Protein 2FDO (pdb70)

Organism: Archaeoglobus fulgidus (strain ATCC 49558 / DSM 4304 / JCM 9628 / NBRC 100126 / VC-16) (NCBI:txid224325)

InterPro domains:
  IPR028986 AF2331-like domain [PF14556] (1-90)
  IPR036842 AF2331-like superfamily [G3DSA:3.30.1970.10] (1-92)
  IPR036842 AF2331-like superfamily [SSF143995] (1-92)

B-factor: mean 57.14, std 6.37, range [25.76, 103.14]

Secondary structure (P-SEA, 3-state):
ccbbbbcaaaaaaaaaaaccccbbbbbbccccccbbbbbcccbbbbbbbbbbbbbccccccccccccccbbbbbbccccccaaaaaacc/ccbbbbcaaaaaaaaaaccccbbbbbbbccccccccccccccccbbbbbbbbbbbccccccccccccccbbbbbbccccccaaaaaacc

Sequence (178 aa):
HPAYVFSKESFLKFLEGHLEDDVVVVVSSDVTDFCKKLSESVGEKEYCFAEFAFPADIFDADEDEIDEKYAIVFVEKEKLSEAGRNAIRHPAYVFSKESFLKFLEGHLEDDVVVVVSSDVTDFCKKLSESVGEKEYCFAEFAFPADIFDADEDEIDEKYAIVFVEKEKLSEAGRNAIR

Radius of gyration: 16.63 Å; Cα contacts (8 Å, |Δi|>4): 364; chains: 2; bounding box: 38×48×35 Å

Foldseek 3Di:
DDDAAEDPVVVVVVVVVPDDDPDDDDDFPAWPDKDKDWDFDVGIDIDIDTDTDDDPVVDPDDDVRVVVDDDDDDDDPVPDDPVSVVNYD/DDDAAEDPVRVVVVVVVVVPDPDDDDDFPAWPDWDWDWDDDVGIDIDIDTDTDDDPVVDPDDPVVVVVDDDDDDDDPVVADVVSVVNYD

Nearest PDB structures (foldseek):
  2fdo-assembly1_A  TM=9.782E-01  e=1.740E-13  Archaeoglobus fulgidus DSM 4304
  4za1-assembly1_A  TM=3.915E-01  e=8.961E-01  Streptomyces actuosus
  1dnv-assembly1_A  TM=3.255E-01  e=5.493E+00  Galleria mellonella densovirus
  2fdo-assembly1_A  TM=1.006E+00  e=1.687E-14  Archaeoglobus fulgidus DSM 4304
  4za1-assembly1_A  TM=3.669E-01  e=1.324E+00  Streptomyces actuosus

Structure (mmCIF, N/CA/C/O backbone):
data_2FDO
#
_entry.id   2FDO
#
_cell.length_a   45.205
_cell.length_b   48.873
_cell.length_c   86.693
_cell.angle_alpha   90.00
_cell.angle_beta   90.00
_cell.angle_gamma   90.00
#
_symmetry.space_group_name_H-M   'P 21 21 21'
#
loop_
_entity.id
_entity.type
_entity.pdbx_description
1 polymer 'Hypothetical protein AF2331'
2 water water
#
loop_
_atom_site.group_PDB
_atom_site.id
_atom_site.type_symbol
_atom_site.label_atom_id
_atom_site.label_alt_id
_atom_site.label_comp_id
_atom_site.label_asym_id
_atom_site.label_entity_id
_atom_site.label_seq_id
_atom_site.pdbx_PDB_ins_code
_atom_site.Cartn_x
_atom_site.Cartn_y
_atom_site.Cartn_z
_atom_site.occupancy
_atom_site.B_iso_or_equiv
_atom_site.auth_seq_id
_atom_site.auth_comp_id
_atom_site.auth_asym_id
_atom_site.auth_atom_id
_atom_site.pdbx_PDB_model_num
ATOM 1 C C . GLY A 1 1 ? 17.591 13.757 51.952 1.00 56.03 -1 GLY B C 1
ATOM 2 O O . GLY A 1 1 ? 17.622 14.894 51.499 1.00 55.84 -1 GLY B O 1
ATOM 3 N N . HIS A 1 2 ? 18.420 12.793 51.566 1.00 56.05 0 HIS B N 1
ATOM 4 C CA . HIS A 1 2 ? 19.857 12.985 51.447 1.00 56.96 0 HIS B CA 1
ATOM 5 C C . HIS A 1 2 ? 20.521 12.253 50.297 1.00 58.14 0 HIS B C 1
ATOM 6 O O . HIS A 1 2 ? 19.991 11.312 49.757 1.00 57.94 0 HIS B O 1
ATOM 21 N N . PRO A 1 4 ? 23.428 9.910 48.231 1.00 58.96 2 PRO B N 1
ATOM 22 C CA . PRO A 1 4 ? 24.206 8.691 48.356 1.00 57.79 2 PRO B CA 1
ATOM 23 C C . PRO A 1 4 ? 25.585 8.893 48.937 1.00 57.11 2 PRO B C 1
ATOM 24 O O . PRO A 1 4 ? 26.082 10.002 49.005 1.00 55.65 2 PRO B O 1
ATOM 28 N N . ALA A 1 5 ? 26.195 7.793 49.343 1.00 57.29 3 ALA B N 1
ATOM 29 C CA . ALA A 1 5 ? 27.594 7.785 49.701 1.00 58.30 3 ALA B CA 1
ATOM 30 C C . ALA A 1 5 ? 28.537 7.753 48.474 1.00 58.33 3 ALA B C 1
ATOM 31 O O . ALA A 1 5 ? 28.322 7.001 47.487 1.00 59.05 3 ALA B O 1
ATOM 33 N N . TYR A 1 6 ? 29.576 8.582 48.581 1.00 57.53 4 TYR B N 1
ATOM 34 C CA . TYR A 1 6 ? 30.654 8.703 47.646 1.00 56.67 4 TYR B CA 1
ATOM 35 C C . TYR A 1 6 ? 31.893 8.399 48.443 1.00 55.79 4 TYR B C 1
ATOM 36 O O . TYR A 1 6 ? 32.332 9.215 49.258 1.00 56.26 4 TYR B O 1
ATOM 45 N N . VAL A 1 7 ? 32.447 7.214 48.209 1.00 54.27 5 VAL B N 1
ATOM 46 C CA . VAL A 1 7 ? 33.696 6.776 48.809 1.00 52.18 5 VAL B CA 1
ATOM 47 C C . VAL A 1 7 ? 34.749 6.552 47.735 1.00 52.51 5 VAL B C 1
ATOM 48 O O . VAL A 1 7 ? 34.504 5.835 46.755 1.00 53.40 5 VAL B O 1
ATOM 52 N N . PHE A 1 8 ? 35.934 7.142 47.927 1.00 51.93 6 PHE B N 1
ATOM 53 C CA . PHE A 1 8 ? 36.954 7.151 46.915 1.00 51.02 6 PHE B CA 1
ATOM 54 C C . PHE A 1 8 ? 38.208 6.493 47.387 1.00 51.18 6 PHE B C 1
ATOM 55 O O . PHE A 1 8 ? 38.681 6.763 48.483 1.00 51.13 6 PHE B O 1
ATOM 63 N N . SER A 1 9 ? 38.776 5.656 46.520 1.00 51.13 7 SER B N 1
ATOM 64 C CA . SER A 1 9 ? 40.135 5.228 46.672 1.00 51.74 7 SER B CA 1
ATOM 65 C C . SER A 1 9 ? 40.982 6.499 46.601 1.00 52.60 7 SER B C 1
ATOM 66 O O . SER A 1 9 ? 40.521 7.505 46.085 1.00 53.56 7 SER B O 1
ATOM 69 N N . LYS A 1 10 ? 42.198 6.472 47.130 1.00 53.47 8 LYS B N 1
ATOM 70 C CA . LYS A 1 10 ? 43.108 7.621 47.061 1.00 54.36 8 LYS B CA 1
ATOM 71 C C . LYS A 1 10 ? 43.343 8.146 45.632 1.00 55.06 8 LYS B C 1
ATOM 72 O O . LYS A 1 10 ? 43.261 9.359 45.424 1.00 55.65 8 LYS B O 1
ATOM 74 N N . GLU A 1 11 ? 43.625 7.255 44.672 1.00 54.50 9 GLU B N 1
ATOM 75 C CA . GLU A 1 11 ? 43.732 7.639 43.262 1.00 56.45 9 GLU B CA 1
ATOM 76 C C . GLU A 1 11 ? 42.454 8.226 42.647 1.00 55.40 9 GLU B C 1
ATOM 77 O O . GLU A 1 11 ? 42.519 9.190 41.889 1.00 55.39 9 GLU B O 1
ATOM 83 N N . SER A 1 12 ? 41.292 7.662 42.972 1.00 54.71 10 SER B N 1
ATOM 84 C CA . SER A 1 12 ? 40.058 8.205 42.417 1.00 53.88 10 SER B CA 1
ATOM 85 C C . SER A 1 12 ? 39.744 9.509 43.095 1.00 52.78 10 SER B C 1
ATOM 86 O O . SER A 1 12 ? 39.096 10.362 42.501 1.00 52.35 10 SER B O 1
ATOM 89 N N . PHE A 1 13 ? 40.186 9.670 44.331 1.00 52.12 11 PHE B N 1
ATOM 90 C CA . PHE A 1 13 ? 39.998 10.958 44.992 1.00 52.30 11 PHE B CA 1
ATOM 91 C C . PHE A 1 13 ? 40.852 12.055 44.333 1.00 52.71 11 PHE B C 1
ATOM 92 O O . PHE A 1 13 ? 40.381 13.180 44.109 1.00 52.25 11 PHE B O 1
ATOM 100 N N . LEU A 1 14 ? 42.099 11.710 43.979 1.00 54.06 12 LEU B N 1
ATOM 101 C CA . LEU A 1 14 ? 42.956 12.640 43.160 1.00 54.22 12 LEU B CA 1
ATOM 102 C C . LEU A 1 14 ? 42.340 12.980 41.820 1.00 53.16 12 LEU B C 1
ATOM 103 O O . LEU A 1 14 ? 42.317 14.129 41.439 1.00 52.98 12 LEU B O 1
ATOM 108 N N . LYS A 1 15 ? 41.760 11.992 41.163 1.00 52.35 13 LYS B N 1
ATOM 109 C CA . LYS A 1 15 ? 41.108 12.243 39.895 1.00 53.43 13 LYS B CA 1
ATOM 110 C C . LYS A 1 15 ? 39.923 13.153 40.056 1.00 54.27 13 LYS B C 1
ATOM 111 O O . LYS A 1 15 ? 39.793 14.077 39.328 1.00 54.33 13 LYS B O 1
ATOM 117 N N . PHE A 1 16 ? 39.078 12.884 41.043 1.00 56.95 14 PHE B N 1
ATOM 118 C CA . PHE A 1 16 ? 37.918 13.695 41.369 1.00 57.62 14 PHE B CA 1
ATOM 119 C C . PHE A 1 16 ? 38.259 15.151 41.565 1.00 59.08 14 PHE B C 1
ATOM 120 O O . PHE A 1 16 ? 37.566 16.027 41.026 1.00 58.56 14 PHE B O 1
ATOM 128 N N . LEU A 1 17 ? 39.294 15.410 42.380 1.00 60.17 15 LEU B N 1
ATOM 129 C CA . LEU A 1 17 ? 39.837 16.759 42.527 1.00 61.05 15 LEU B CA 1
ATOM 130 C C . LEU A 1 17 ? 40.296 17.394 41.189 1.00 61.65 15 LEU B C 1
ATOM 131 O O . LEU A 1 17 ? 39.972 18.566 40.910 1.00 62.15 15 LEU B O 1
ATOM 136 N N . GLU A 1 18 ? 41.041 16.632 40.374 1.00 60.70 16 GLU B N 1
ATOM 137 C CA . GLU A 1 18 ? 41.575 17.154 39.137 1.00 60.92 16 GLU B CA 1
ATOM 138 C C . GLU A 1 18 ? 40.416 17.598 38.250 1.00 61.70 16 GLU B C 1
ATOM 139 O O . GLU A 1 18 ? 40.492 18.641 37.603 1.00 61.89 16 GLU B O 1
ATOM 145 N N . GLY A 1 19 ? 39.358 16.789 38.226 1.00 61.73 17 GLY B N 1
ATOM 146 C CA . GLY A 1 19 ? 38.157 17.100 37.500 1.00 63.10 17 GLY B CA 1
ATOM 147 C C . GLY A 1 19 ? 37.419 18.332 38.031 1.00 64.79 17 GLY B C 1
ATOM 148 O O . GLY A 1 19 ? 36.728 18.981 37.258 1.00 65.10 17 GLY B O 1
ATOM 149 N N . HIS A 1 20 ? 37.544 18.656 39.321 1.00 64.86 18 HIS B N 1
ATOM 150 C CA . HIS A 1 20 ? 36.654 19.661 39.912 1.00 66.98 18 HIS B CA 1
ATOM 151 C C . HIS A 1 20 ? 37.357 20.962 40.152 1.00 67.17 18 HIS B C 1
ATOM 152 O O . HIS A 1 20 ? 36.742 21.940 40.530 1.00 68.16 18 HIS B O 1
ATOM 159 N N . LEU A 1 21 ? 38.647 20.998 39.868 1.00 68.06 19 LEU B N 1
ATOM 160 C CA . LEU A 1 21 ? 39.397 22.211 40.097 1.00 68.61 19 LEU B CA 1
ATOM 161 C C . LEU A 1 21 ? 39.495 23.015 38.818 1.00 69.34 19 LEU B C 1
ATOM 162 O O . LEU A 1 21 ? 40.255 22.646 37.871 1.00 70.45 19 LEU B O 1
ATOM 167 N N . GLU A 1 22 ? 38.707 24.103 38.778 1.00 69.94 20 GLU B N 1
ATOM 168 C CA . GLU A 1 22 ? 38.698 25.081 37.649 1.00 69.49 20 GLU B CA 1
ATOM 169 C C . GLU A 1 22 ? 40.072 25.742 37.594 1.00 69.38 20 GLU B C 1
ATOM 170 O O . GLU A 1 22 ? 40.823 25.712 38.597 1.00 70.13 20 GLU B O 1
ATOM 172 N N . ASP A 1 23 ? 40.417 26.306 36.439 1.00 68.62 21 ASP B N 1
ATOM 173 C CA . ASP A 1 23 ? 41.770 26.825 36.237 1.00 67.71 21 ASP B CA 1
ATOM 174 C C . ASP A 1 23 ? 42.195 27.915 37.287 1.00 67.07 21 ASP B C 1
ATOM 175 O O . ASP A 1 23 ? 43.243 27.778 37.956 1.00 67.47 21 ASP B O 1
ATOM 177 N N . ASP A 1 24 ? 41.383 28.962 37.446 1.00 64.48 22 ASP B N 1
ATOM 178 C CA . ASP A 1 24 ? 41.756 30.046 38.305 1.00 62.75 22 ASP B CA 1
ATOM 179 C C . ASP A 1 24 ? 41.241 29.956 39.750 1.00 61.49 22 ASP B C 1
ATOM 180 O O . ASP A 1 24 ? 41.030 30.996 40.357 1.00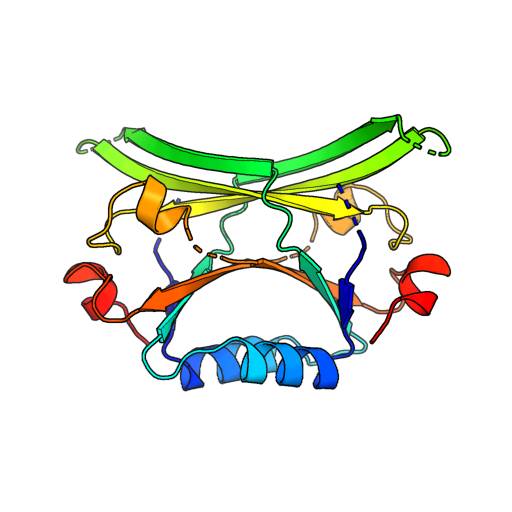 60.54 22 ASP B O 1
ATOM 182 N N . VAL A 1 25 ? 41.015 28.758 40.305 1.00 59.74 23 VAL B N 1
ATOM 183 C CA . VAL A 1 25 ? 40.529 28.726 41.697 1.00 58.80 23 VAL B CA 1
ATOM 184 C C . VAL A 1 25 ? 41.613 28.493 42.759 1.00 57.41 23 VAL B C 1
ATOM 185 O O . VAL A 1 25 ? 42.707 28.025 42.436 1.00 57.00 23 VAL B O 1
ATOM 189 N N . VAL A 1 26 ? 41.290 28.856 44.009 1.00 55.28 24 VAL B N 1
ATOM 190 C CA . VAL A 1 26 ? 42.082 28.452 45.176 1.00 53.45 24 VAL B CA 1
ATOM 191 C C . VAL A 1 26 ? 41.176 27.635 46.062 1.00 53.02 24 VAL B C 1
ATOM 192 O O . VAL A 1 26 ? 39.971 27.660 45.864 1.00 53.27 24 VAL B O 1
ATOM 196 N N . VAL A 1 27 ? 41.738 26.876 47.002 1.00 52.28 25 VAL B N 1
ATOM 197 C CA . VAL A 1 27 ? 40.938 26.054 47.885 1.00 51.76 25 VAL B CA 1
ATOM 198 C C . VAL A 1 27 ? 41.024 26.614 49.334 1.00 52.31 25 VAL B C 1
ATOM 199 O O . VAL A 1 27 ? 42.107 26.693 49.924 1.00 53.29 25 VAL B O 1
ATOM 203 N N . VAL A 1 28 ? 39.889 27.042 49.875 1.00 51.20 26 VAL B N 1
ATOM 204 C CA . VAL A 1 28 ? 39.768 27.362 51.268 1.00 50.00 26 VAL B CA 1
ATOM 205 C C . VAL A 1 28 ? 39.434 26.051 51.995 1.00 50.30 26 VAL B C 1
ATOM 206 O O . VAL A 1 28 ? 38.498 25.315 51.603 1.00 48.67 26 VAL B O 1
ATOM 210 N N . VAL A 1 29 ? 40.251 25.746 53.007 1.00 49.83 27 VAL B N 1
ATOM 211 C CA . VAL A 1 29 ? 40.180 24.496 53.747 1.00 49.90 27 VAL B CA 1
ATOM 212 C C . VAL A 1 29 ? 39.850 24.862 55.184 1.00 50.63 27 VAL B C 1
ATOM 213 O O . VAL A 1 29 ? 40.489 25.721 55.747 1.00 51.20 27 VAL B O 1
ATOM 217 N N . SER A 1 30 ? 38.859 24.217 55.783 1.00 50.55 28 SER B N 1
ATOM 218 C CA . SER A 1 30 ? 38.605 24.454 57.175 1.00 49.72 28 SER B CA 1
ATOM 219 C C . SER A 1 30 ? 38.595 23.109 57.884 1.00 50.12 28 SER B C 1
ATOM 220 O O . SER A 1 30 ? 37.922 22.179 57.475 1.00 50.16 28 SER B O 1
ATOM 223 N N . SER A 1 31 ? 39.327 23.007 58.972 1.00 51.13 29 SER B N 1
ATOM 224 C CA . SER A 1 31 ? 39.180 21.861 59.843 1.00 51.93 29 SER B CA 1
ATOM 225 C C . SER A 1 31 ? 38.434 22.289 61.116 1.00 51.44 29 SER B C 1
ATOM 226 O O . SER A 1 31 ? 38.457 21.582 62.092 1.00 52.53 29 SER B O 1
ATOM 229 N N . ASP A 1 32 ? 37.732 23.423 61.088 1.00 51.00 30 ASP B N 1
ATOM 230 C CA . ASP A 1 32 ? 37.067 23.984 62.283 1.00 50.59 30 ASP B CA 1
ATOM 231 C C . ASP A 1 32 ? 35.659 23.388 62.428 1.00 50.68 30 ASP B C 1
ATOM 232 O O . ASP A 1 32 ? 34.653 23.994 62.019 1.00 51.00 30 ASP B O 1
ATOM 237 N N . VAL A 1 33 ?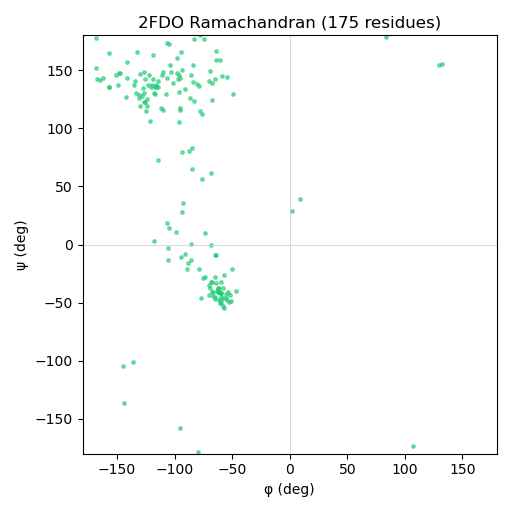 35.574 22.186 62.977 1.00 50.94 31 VAL B N 1
ATOM 238 C CA . VAL A 1 33 ? 34.283 21.529 63.113 1.00 51.79 31 VAL B CA 1
ATOM 239 C C . VAL A 1 33 ? 33.537 22.116 64.291 1.00 53.37 31 VAL B C 1
ATOM 240 O O . VAL A 1 33 ? 33.991 21.976 65.418 1.00 55.40 31 VAL B O 1
ATOM 244 N N . THR A 1 34 ? 32.418 22.785 64.057 1.00 53.79 32 THR B N 1
ATOM 245 C CA . THR A 1 34 ? 31.713 23.426 65.152 1.00 54.53 32 THR B CA 1
ATOM 246 C C . THR A 1 34 ? 30.600 22.561 65.739 1.00 55.31 32 THR B C 1
ATOM 247 O O . THR A 1 34 ? 30.032 22.910 66.752 1.00 55.80 32 THR B O 1
ATOM 251 N N . ASP A 1 35 ? 30.262 21.453 65.075 1.00 56.69 33 ASP B N 1
ATOM 252 C CA . ASP A 1 35 ? 29.259 20.520 65.569 1.00 56.94 33 ASP B CA 1
ATOM 253 C C . ASP A 1 35 ? 29.335 19.290 64.747 1.00 56.33 33 ASP B C 1
ATOM 254 O O . ASP A 1 35 ? 29.737 19.345 63.600 1.00 57.47 33 ASP B O 1
ATOM 259 N N . PHE A 1 36 ? 28.960 18.169 65.336 1.00 56.31 34 PHE B N 1
ATOM 260 C CA . PHE A 1 36 ? 28.927 16.895 64.659 1.00 55.65 34 PHE B CA 1
ATOM 261 C C . PHE A 1 36 ? 27.957 15.987 65.403 1.00 56.41 34 PHE B C 1
ATOM 262 O O . PHE A 1 36 ? 27.995 15.927 66.609 1.00 55.97 34 PHE B O 1
ATOM 270 N N . CYS A 1 37 ? 27.103 15.270 64.679 1.00 57.10 35 CYS B N 1
ATOM 271 C CA . CYS A 1 37 ? 26.103 14.394 65.276 1.00 57.72 35 CYS B CA 1
ATOM 272 C C . CYS A 1 37 ? 25.507 13.519 64.190 1.00 57.34 35 CYS B C 1
ATOM 273 O O . CYS A 1 37 ? 25.828 13.688 63.023 1.00 57.26 35 CYS B O 1
ATOM 276 N N . LYS A 1 38 ? 24.605 12.625 64.594 1.00 57.84 36 LYS B N 1
ATOM 277 C CA . LYS A 1 38 ? 23.894 11.712 63.703 1.00 58.12 36 LYS B CA 1
ATOM 278 C C . LYS A 1 38 ? 22.421 11.947 63.868 1.00 57.65 36 LYS B C 1
ATOM 279 O O . LYS A 1 38 ? 21.961 12.278 64.942 1.00 57.61 36 LYS B O 1
ATOM 285 N N . LYS A 1 39 ? 21.673 11.798 62.785 1.00 57.36 37 LYS B N 1
ATOM 286 C CA . LYS A 1 39 ? 20.222 11.940 62.850 1.00 56.17 37 LYS B CA 1
ATOM 287 C C . LYS A 1 39 ? 19.642 10.900 61.946 1.00 54.83 37 LYS B C 1
ATOM 288 O O . LYS A 1 39 ? 20.312 10.453 60.982 1.00 54.44 37 LYS B O 1
ATOM 294 N N . LEU A 1 40 ? 18.397 10.561 62.229 1.00 52.41 38 LEU B N 1
ATOM 295 C CA . LEU A 1 40 ? 17.663 9.611 61.445 1.00 52.28 38 LEU B CA 1
ATOM 296 C C . LEU A 1 40 ? 16.662 10.335 60.563 1.00 52.18 38 LEU B C 1
ATOM 297 O O . LEU A 1 40 ? 16.242 11.436 60.921 1.00 52.06 38 LEU B O 1
ATOM 302 N N . SER A 1 41 ? 16.271 9.724 59.439 1.00 52.52 39 SER B N 1
ATOM 303 C CA . SER A 1 41 ? 15.160 10.205 58.598 1.00 53.53 39 SER B CA 1
ATOM 304 C C . SER A 1 41 ? 14.456 9.050 57.890 1.00 55.09 39 SER B C 1
ATOM 305 O O . SER A 1 41 ? 15.092 8.143 57.411 1.00 55.07 39 SER B O 1
ATOM 308 N N . GLU A 1 42 ? 13.127 9.073 57.862 1.00 56.75 40 GLU B N 1
ATOM 309 C CA . GLU A 1 42 ? 12.367 8.099 57.104 1.00 58.39 40 GLU B CA 1
ATOM 310 C C . GLU A 1 42 ? 12.570 8.349 55.614 1.00 59.49 40 GLU B C 1
ATOM 311 O O . GLU A 1 42 ? 12.818 9.493 55.184 1.00 59.70 40 GLU B O 1
ATOM 313 N N . SER A 1 43 ? 12.509 7.268 54.842 1.00 60.40 41 SER B N 1
ATOM 314 C CA . SER A 1 43 ? 12.616 7.328 53.383 1.00 61.09 41 SER B CA 1
ATOM 315 C C . SER A 1 43 ? 11.542 6.398 52.810 1.00 62.03 41 SER B C 1
ATOM 316 O O . SER A 1 43 ? 10.765 5.839 53.583 1.00 62.29 41 SER B O 1
ATOM 324 N N . VAL A 1 45 ? 12.034 3.701 51.789 1.00 63.48 43 VAL B N 1
ATOM 325 C CA . VAL A 1 45 ? 12.625 2.395 52.061 1.00 63.22 43 VAL B CA 1
ATOM 326 C C . VAL A 1 45 ? 13.073 2.296 53.511 1.00 63.07 43 VAL B C 1
ATOM 327 O O . VAL A 1 45 ? 14.140 1.754 53.799 1.00 63.47 43 VAL B O 1
ATOM 331 N N . GLY A 1 46 ? 12.263 2.848 54.408 1.00 62.79 44 GLY B N 1
ATOM 332 C CA . GLY A 1 46 ? 12.498 2.744 55.853 1.00 62.67 44 GLY B CA 1
ATOM 333 C C . GLY A 1 46 ? 13.469 3.779 56.390 1.00 62.32 44 GLY B C 1
ATOM 334 O O . GLY A 1 46 ? 13.989 4.579 55.640 1.00 62.39 44 GLY B O 1
ATOM 335 N N . GLU A 1 47 ? 13.699 3.754 57.703 1.00 62.07 45 GLU B N 1
ATOM 336 C CA . GLU A 1 47 ? 14.558 4.717 58.411 1.00 61.44 45 GLU B CA 1
ATOM 337 C C . GLU A 1 47 ? 16.056 4.580 58.108 1.00 60.58 45 GLU B C 1
ATOM 338 O O . GLU A 1 47 ? 16.567 3.468 58.001 1.00 60.63 45 GLU B O 1
ATOM 344 N N . LYS A 1 48 ? 16.749 5.713 57.984 1.00 59.48 46 LYS B N 1
ATOM 345 C CA . LYS A 1 48 ? 18.207 5.735 57.775 1.00 59.00 46 LYS B CA 1
ATOM 346 C C . LYS A 1 48 ? 18.912 6.732 58.711 1.00 57.94 46 LYS B C 1
ATOM 347 O O . LYS A 1 48 ? 18.280 7.606 59.328 1.00 57.35 46 LYS B O 1
ATOM 353 N N . GLU A 1 49 ? 20.226 6.592 58.800 1.00 56.81 47 GLU B N 1
ATOM 354 C CA . GLU A 1 49 ? 21.030 7.463 59.632 1.00 56.88 47 GLU B CA 1
ATOM 355 C C . GLU A 1 49 ? 22.158 8.193 58.841 1.00 55.62 47 GLU B C 1
ATOM 356 O O . GLU A 1 49 ? 22.818 7.599 57.983 1.00 54.72 47 GLU B O 1
ATOM 362 N N . TYR A 1 50 ? 22.330 9.486 59.135 1.00 54.64 48 TYR B N 1
ATOM 363 C CA . TYR A 1 50 ? 23.319 10.326 58.511 1.00 53.60 48 TYR B CA 1
ATOM 364 C C . TYR A 1 50 ? 24.169 10.997 59.577 1.00 53.85 48 TYR B C 1
ATOM 365 O O . TYR A 1 50 ? 23.698 11.244 60.698 1.00 54.10 48 TYR B O 1
ATOM 374 N N . CYS A 1 51 ? 25.437 11.253 59.246 1.00 53.89 49 CYS B N 1
ATOM 375 C CA . CYS A 1 51 ? 26.273 12.080 60.088 1.00 54.31 49 CYS B CA 1
ATOM 376 C C . CYS A 1 51 ? 26.246 13.475 59.542 1.00 53.44 49 CYS B C 1
ATOM 377 O O . CYS A 1 51 ? 26.196 13.679 58.331 1.00 52.48 49 CYS B O 1
ATOM 380 N N . PHE A 1 52 ? 26.323 14.430 60.458 1.00 52.41 50 PHE B N 1
ATOM 381 C CA . PHE A 1 52 ? 26.240 15.817 60.117 1.00 51.54 50 PHE B CA 1
ATOM 382 C C . PHE A 1 52 ? 27.467 16.472 60.682 1.00 51.78 50 PHE B C 1
ATOM 383 O O . PHE A 1 52 ? 27.759 16.375 61.875 1.00 51.51 50 PHE B O 1
ATOM 391 N N . ALA A 1 53 ? 28.226 17.114 59.813 1.00 51.79 51 ALA B N 1
ATOM 392 C CA . ALA A 1 53 ? 29.459 17.739 60.258 1.00 51.22 51 ALA B CA 1
ATOM 393 C C . ALA A 1 53 ? 29.412 19.178 59.759 1.00 51.93 51 ALA B C 1
ATOM 394 O O . ALA A 1 53 ? 29.151 19.427 58.575 1.00 51.38 51 ALA B O 1
ATOM 396 N N . GLU A 1 54 ? 29.621 20.102 60.684 1.00 51.08 52 GLU B N 1
ATOM 397 C CA . GLU A 1 54 ? 29.469 21.494 60.414 1.00 51.91 52 GLU B CA 1
ATOM 398 C C . GLU A 1 54 ? 30.830 22.142 60.591 1.00 51.04 52 GLU B C 1
ATOM 399 O O . GLU A 1 54 ? 31.516 21.870 61.586 1.00 51.63 52 GLU B O 1
ATOM 405 N N . PHE A 1 55 ? 31.176 23.033 59.675 1.00 49.30 53 PHE B N 1
ATOM 406 C CA . PHE A 1 55 ? 32.475 23.655 59.650 1.00 49.45 53 PHE B CA 1
ATOM 407 C C . PHE A 1 55 ? 32.247 25.109 59.545 1.00 49.42 53 PHE B C 1
ATOM 408 O O . PHE A 1 55 ? 31.274 25.529 58.890 1.00 50.55 53 PHE B O 1
ATOM 416 N N . ALA A 1 56 ? 33.172 25.840 60.174 1.00 48.86 54 ALA B N 1
ATOM 417 C CA . ALA A 1 56 ? 33.232 27.286 60.237 1.00 48.63 54 ALA B CA 1
ATOM 418 C C . ALA A 1 56 ? 34.397 27.778 59.417 1.00 49.41 54 ALA B C 1
ATOM 419 O O . ALA A 1 56 ? 35.456 27.134 59.339 1.00 49.42 54 ALA B O 1
ATOM 421 N N . PHE A 1 57 ? 34.252 28.952 58.846 1.00 49.93 55 PHE B N 1
ATOM 422 C CA . PHE A 1 57 ? 35.417 29.574 58.245 1.00 51.40 55 PHE B CA 1
ATOM 423 C C . PHE A 1 57 ? 35.192 31.100 58.018 1.00 51.93 55 PHE B C 1
ATOM 424 O O . PHE A 1 57 ? 34.061 31.559 57.756 1.00 51.31 55 PHE B O 1
ATOM 432 N N . PRO A 1 58 ? 36.256 31.892 58.209 1.00 52.56 56 PRO B N 1
ATOM 433 C CA . PRO A 1 58 ? 35.985 33.335 58.266 1.00 52.24 56 PRO B CA 1
ATOM 434 C C . PRO A 1 58 ? 35.467 33.834 56.928 1.00 52.65 56 PRO B C 1
ATOM 435 O O . PRO A 1 58 ? 35.873 33.337 55.881 1.00 53.24 56 PRO B O 1
ATOM 439 N N . ALA A 1 59 ? 34.529 34.763 56.978 1.00 52.53 57 ALA B N 1
ATOM 440 C CA . ALA A 1 59 ? 33.957 35.356 55.779 1.00 53.15 57 ALA B CA 1
ATOM 441 C C . ALA A 1 59 ? 34.855 36.415 55.159 1.00 53.04 57 ALA B C 1
ATOM 442 O O . ALA A 1 59 ? 34.689 36.724 54.004 1.00 53.23 57 ALA B O 1
ATOM 444 N N . ASP A 1 60 ? 35.777 36.975 55.949 1.00 54.16 58 ASP B N 1
ATOM 445 C CA . ASP A 1 60 ? 36.624 38.156 55.587 1.00 54.38 58 ASP B CA 1
ATOM 446 C C . ASP A 1 60 ? 37.593 37.856 54.424 1.00 55.25 58 ASP B C 1
ATOM 447 O O . ASP A 1 60 ? 38.266 38.775 53.911 1.00 55.90 58 ASP B O 1
ATOM 450 N N . ILE A 1 61 ? 37.690 36.574 54.038 1.00 55.49 59 ILE B N 1
ATOM 451 C CA . ILE A 1 61 ? 38.573 36.164 52.949 1.00 54.94 59 ILE B CA 1
ATOM 452 C C . ILE A 1 61 ? 37.852 36.246 51.610 1.00 55.10 59 ILE B C 1
ATOM 453 O O 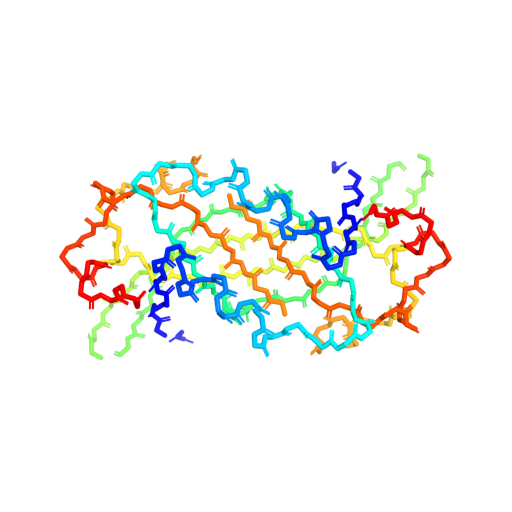. ILE A 1 61 ? 38.478 36.276 50.559 1.00 53.97 59 ILE B O 1
ATOM 458 N N . PHE A 1 62 ? 36.531 36.340 51.677 1.00 55.67 60 PHE B N 1
ATOM 459 C CA . PHE A 1 62 ? 35.733 36.541 50.494 1.00 56.87 60 PHE B CA 1
ATOM 460 C C . PHE A 1 62 ? 35.394 37.990 50.278 1.00 57.65 60 PHE B C 1
ATOM 461 O O . PHE A 1 62 ? 34.967 38.653 51.187 1.00 57.40 60 PHE B O 1
ATOM 469 N N . ASP A 1 63 ? 35.605 38.483 49.068 1.00 59.01 61 ASP B N 1
ATOM 470 C CA . ASP A 1 63 ? 34.882 39.654 48.595 1.00 59.61 61 ASP B CA 1
ATOM 471 C C . ASP A 1 63 ? 33.687 39.059 47.844 1.00 60.22 61 ASP B C 1
ATOM 472 O O . ASP A 1 63 ? 33.700 38.919 46.617 1.00 60.35 61 ASP B O 1
ATOM 474 N N . ALA A 1 64 ? 32.686 38.645 48.607 1.00 60.91 62 ALA B N 1
ATOM 475 C CA . ALA A 1 64 ? 31.541 37.898 48.087 1.00 61.86 62 ALA B CA 1
ATOM 476 C C . ALA A 1 64 ? 30.430 37.920 49.136 1.00 62.50 62 ALA B C 1
ATOM 477 O O . ALA A 1 64 ? 30.706 37.824 50.344 1.00 62.39 62 ALA B O 1
ATOM 479 N N . ASP A 1 65 ? 29.177 38.050 48.693 1.00 63.27 63 ASP B N 1
ATOM 480 C CA . ASP A 1 65 ? 28.057 37.906 49.636 1.00 64.03 63 ASP B CA 1
ATOM 481 C C . ASP A 1 65 ? 27.653 36.436 49.892 1.00 63.61 63 ASP B C 1
ATOM 482 O O . ASP A 1 65 ? 28.217 35.490 49.294 1.00 64.00 63 ASP B O 1
ATOM 487 N N . GLU A 1 66 ? 26.681 36.273 50.786 1.00 63.29 64 GLU B N 1
ATOM 488 C CA . GLU A 1 66 ? 26.315 34.988 51.382 1.00 63.30 64 GLU B CA 1
ATOM 489 C C . GLU A 1 66 ? 25.846 33.979 50.347 1.00 62.48 64 GLU B C 1
ATOM 490 O O . GLU A 1 66 ? 26.299 32.839 50.353 1.00 62.89 64 GLU B O 1
ATOM 496 N N . ASP A 1 67 ? 24.944 34.403 49.464 1.00 62.21 65 ASP B N 1
ATOM 497 C CA . ASP A 1 67 ? 24.402 33.529 48.418 1.00 62.01 65 ASP B CA 1
ATOM 498 C C . ASP A 1 67 ? 25.474 33.157 47.375 1.00 61.57 65 ASP B C 1
ATOM 499 O O . ASP A 1 67 ? 25.441 32.066 46.836 1.00 61.11 65 ASP B O 1
ATOM 501 N N . GLU A 1 68 ? 26.419 34.072 47.114 1.00 60.98 66 GLU B N 1
ATOM 502 C CA . GLU A 1 68 ? 27.612 33.781 46.316 1.00 60.45 66 GLU B CA 1
ATOM 503 C C . GLU A 1 68 ? 28.443 32.676 46.974 1.00 59.75 66 GLU B C 1
ATOM 504 O O . GLU A 1 68 ? 28.800 31.703 46.299 1.00 60.01 66 GLU B O 1
ATOM 510 N N . ILE A 1 69 ? 28.745 32.803 48.270 1.00 58.30 67 ILE B N 1
ATOM 511 C CA . ILE A 1 69 ? 29.500 31.735 48.933 1.00 57.71 67 ILE B CA 1
ATOM 512 C C . ILE A 1 69 ? 28.690 30.425 48.950 1.00 57.87 67 ILE B C 1
ATOM 513 O O . ILE A 1 69 ? 29.268 29.339 48.848 1.00 57.70 67 ILE B O 1
ATOM 518 N N . ASP A 1 70 ? 27.366 30.538 49.042 1.00 57.95 68 ASP B N 1
ATOM 519 C CA . ASP A 1 70 ? 26.475 29.364 48.984 1.00 58.53 68 ASP B CA 1
ATOM 520 C C . ASP A 1 70 ? 26.603 28.661 47.654 1.00 58.31 68 ASP B C 1
ATOM 521 O O . ASP A 1 70 ? 26.608 27.449 47.590 1.00 57.62 68 ASP B O 1
ATOM 526 N N . GLU A 1 71 ? 26.760 29.450 46.613 1.00 59.46 69 GLU B N 1
ATOM 527 C CA . GLU A 1 71 ? 26.768 28.963 45.243 1.00 61.49 69 GLU B CA 1
ATOM 528 C C . GLU A 1 71 ? 28.071 28.272 44.880 1.00 61.96 69 GLU B C 1
ATOM 529 O O . GLU A 1 71 ? 28.110 27.424 43.981 1.00 61.82 69 GLU B O 1
ATOM 551 N N . LYS A 1 74 ? 31.648 23.302 47.104 1.00 57.85 72 LYS B N 1
ATOM 552 C CA . LYS A 1 74 ? 32.227 22.912 48.371 1.00 54.25 72 LYS B CA 1
ATOM 553 C C . LYS A 1 74 ? 31.896 21.487 48.740 1.00 52.84 72 LYS B C 1
ATOM 554 O O . LYS A 1 74 ? 30.850 20.998 48.336 1.00 51.89 72 LYS B O 1
ATOM 560 N N . TYR A 1 75 ? 32.764 20.863 49.555 1.00 50.80 73 TYR B N 1
ATOM 561 C CA . TYR A 1 75 ? 32.689 19.463 49.933 1.00 50.95 73 TYR B CA 1
ATOM 562 C C . TYR A 1 75 ? 33.211 19.332 51.332 1.00 51.57 73 TYR B C 1
ATOM 563 O O . TYR A 1 75 ? 34.139 20.066 51.732 1.00 51.86 73 TYR B O 1
ATOM 572 N N . ALA A 1 76 ? 32.640 18.376 52.053 1.00 50.62 74 ALA B N 1
ATOM 573 C CA . ALA A 1 76 ? 33.324 17.751 53.185 1.00 50.98 74 ALA B CA 1
ATOM 574 C C . ALA A 1 76 ? 34.031 16.463 52.772 1.00 51.69 74 ALA B C 1
ATOM 575 O O . ALA A 1 76 ? 33.513 15.597 51.989 1.00 52.48 74 ALA B O 1
ATOM 577 N N . ILE A 1 77 ? 35.173 16.287 53.402 1.00 51.79 75 ILE B N 1
ATOM 578 C CA . ILE A 1 77 ? 35.980 15.132 53.199 1.00 51.59 75 ILE B CA 1
ATOM 579 C C . ILE A 1 77 ? 36.433 14.606 54.517 1.00 51.98 75 ILE B C 1
ATOM 580 O O . ILE A 1 77 ? 36.806 15.368 55.444 1.00 53.47 75 ILE B O 1
ATOM 585 N N . VAL A 1 78 ? 36.420 13.282 54.577 1.00 52.20 76 VAL B N 1
ATOM 586 C CA . VAL A 1 78 ? 36.729 12.485 55.763 1.00 51.21 76 VAL B CA 1
ATOM 587 C C . VAL A 1 78 ? 37.676 11.383 55.284 1.00 51.24 76 VAL B C 1
ATOM 588 O O . VAL A 1 78 ? 37.437 10.739 54.277 1.00 50.75 76 VAL B O 1
ATOM 592 N N . PHE A 1 79 ? 38.768 11.231 56.009 1.00 51.93 77 PHE B N 1
ATOM 593 C CA . PHE A 1 79 ? 39.761 10.231 55.798 1.00 54.14 77 PHE B CA 1
ATOM 594 C C . PHE A 1 79 ? 39.465 9.069 56.709 1.00 54.60 77 PHE B C 1
ATOM 595 O O . PHE A 1 79 ? 39.489 9.212 57.912 1.00 55.45 77 PHE B O 1
ATOM 603 N N . VAL A 1 80 ? 39.151 7.930 56.100 1.00 55.11 78 VAL B N 1
ATOM 604 C CA . VAL A 1 80 ? 38.618 6.777 56.800 1.00 55.65 78 VAL B CA 1
ATOM 605 C C . VAL A 1 80 ? 39.517 5.600 56.475 1.00 55.82 78 VAL B C 1
ATOM 606 O O . VAL A 1 80 ? 39.606 5.190 55.303 1.00 56.24 78 VAL B O 1
ATOM 610 N N . GLU A 1 81 ? 40.203 5.072 57.484 1.00 55.53 79 GLU B N 1
ATOM 611 C CA . GLU A 1 81 ? 40.887 3.796 57.351 1.00 55.44 79 GLU B CA 1
ATOM 612 C C . GLU A 1 81 ? 39.921 2.711 56.874 1.00 54.79 79 GLU B C 1
ATOM 613 O O . GLU A 1 81 ? 38.751 2.700 57.277 1.00 54.10 79 GLU B O 1
ATOM 619 N N . LYS A 1 82 ? 40.411 1.796 56.045 1.00 54.49 80 LYS B N 1
ATOM 620 C CA . LYS A 1 82 ? 39.567 0.717 55.490 1.00 55.49 80 LYS B CA 1
ATOM 621 C C . LYS A 1 82 ? 38.917 -0.271 56.491 1.00 55.07 80 LYS B C 1
ATOM 622 O O . LYS A 1 82 ? 37.788 -0.713 56.262 1.00 55.50 80 LYS B O 1
ATOM 628 N N . GLU A 1 83 ? 39.629 -0.634 57.557 1.00 54.86 81 GLU B N 1
ATOM 629 C CA . GLU A 1 83 ? 39.045 -1.333 58.730 1.00 54.91 81 GLU B CA 1
ATOM 630 C C . GLU A 1 83 ? 37.758 -0.690 59.326 1.00 54.84 81 GLU B C 1
ATOM 631 O O . GLU A 1 83 ? 36.998 -1.349 60.023 1.00 54.76 81 GLU B O 1
ATOM 634 N N . LYS A 1 84 ? 37.519 0.590 59.063 1.00 54.64 82 LYS B N 1
ATOM 635 C CA . LYS A 1 84 ? 36.376 1.272 59.655 1.00 55.25 82 LYS B CA 1
ATOM 636 C C . LYS A 1 84 ? 35.147 1.386 58.729 1.00 55.15 82 LYS B C 1
ATOM 637 O O . LYS A 1 84 ? 34.189 2.085 59.046 1.00 55.99 82 LYS B O 1
ATOM 640 N N . LEU A 1 85 ? 35.162 0.678 57.605 1.00 54.31 83 LEU B N 1
ATOM 641 C CA . LEU A 1 85 ? 34.004 0.629 56.703 1.00 54.01 83 LEU B CA 1
ATOM 642 C C . LEU A 1 85 ? 33.113 -0.582 57.030 1.00 54.08 83 LEU B C 1
ATOM 643 O O . LEU A 1 85 ? 33.601 -1.618 57.475 1.00 53.65 83 LEU B O 1
ATOM 648 N N . SER A 1 86 ? 31.818 -0.456 56.779 1.00 53.93 84 SER B N 1
ATOM 649 C CA . SER A 1 86 ? 30.952 -1.620 56.657 1.00 54.16 84 SER B CA 1
ATOM 650 C C . SER A 1 86 ? 31.195 -2.339 55.309 1.00 54.61 84 SER B C 1
ATOM 651 O O . SER A 1 86 ? 31.967 -1.865 54.442 1.00 54.49 84 SER B O 1
ATOM 654 N N . GLU A 1 87 ? 30.497 -3.460 55.123 1.00 54.61 85 GLU B N 1
ATOM 655 C CA . GLU A 1 87 ? 30.381 -4.101 53.815 1.00 55.71 85 GLU B CA 1
ATOM 656 C C . GLU A 1 87 ? 29.830 -3.071 52.817 1.00 55.48 85 GLU B C 1
ATOM 657 O O . GLU A 1 87 ? 30.321 -2.947 51.695 1.00 55.39 85 GLU B O 1
ATOM 663 N N . ALA A 1 88 ? 28.839 -2.297 53.250 1.00 55.83 86 ALA B N 1
ATOM 664 C CA . ALA A 1 88 ? 28.236 -1.323 52.364 1.00 56.24 86 ALA B CA 1
ATOM 665 C C . ALA A 1 88 ? 29.244 -0.267 51.925 1.00 57.09 86 ALA B C 1
ATOM 666 O O . ALA A 1 88 ? 29.242 0.128 50.751 1.00 57.49 86 ALA B O 1
ATOM 668 N N . GLY A 1 89 ? 30.100 0.159 52.871 1.00 57.46 87 GLY B N 1
ATOM 669 C CA . GLY A 1 89 ? 31.137 1.155 52.632 1.00 57.35 87 GLY B CA 1
ATOM 670 C C . GLY A 1 89 ? 32.235 0.632 51.722 1.00 57.48 87 GLY B C 1
ATOM 671 O O . GLY A 1 89 ? 32.818 1.390 50.962 1.00 56.56 87 GLY B O 1
ATOM 672 N N . ARG A 1 90 ? 32.504 -0.671 51.818 1.00 57.88 88 ARG B N 1
ATOM 673 C CA . ARG A 1 9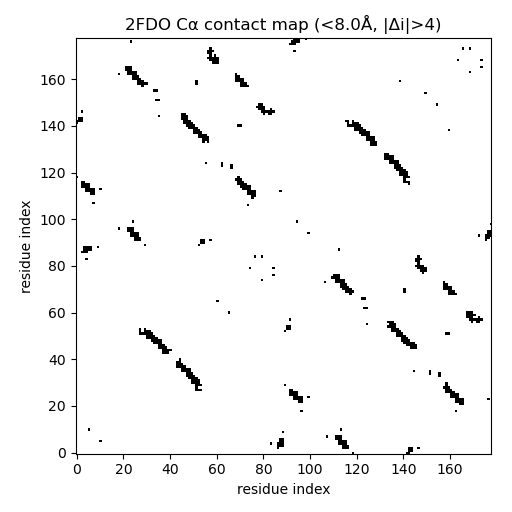0 ? 33.432 -1.358 50.919 1.00 58.43 88 ARG B CA 1
ATOM 674 C C . ARG A 1 90 ? 32.862 -1.483 49.503 1.00 58.71 88 ARG B C 1
ATOM 675 O O . ARG A 1 90 ? 33.577 -1.239 48.529 1.00 58.27 88 ARG B O 1
ATOM 678 N N . ASN A 1 91 ? 31.583 -1.844 49.382 1.00 59.21 89 ASN B N 1
ATOM 679 C CA . ASN A 1 91 ? 30.919 -1.897 48.063 1.00 59.64 89 ASN B CA 1
ATOM 680 C C . ASN A 1 91 ? 30.961 -0.585 47.310 1.00 59.18 89 ASN B C 1
ATOM 681 O O . ASN A 1 91 ? 30.854 -0.584 46.093 1.00 59.53 89 ASN B O 1
ATOM 686 N N . ALA A 1 92 ? 31.068 0.518 48.038 1.00 58.62 90 ALA B N 1
ATOM 687 C CA . ALA A 1 92 ? 30.877 1.850 47.466 1.00 58.33 90 ALA B CA 1
ATOM 688 C C . ALA A 1 92 ? 32.171 2.483 46.957 1.00 57.91 90 ALA B C 1
ATOM 689 O O . ALA A 1 92 ? 32.134 3.548 46.333 1.00 58.05 90 ALA B O 1
ATOM 691 N N . ILE A 1 93 ? 33.304 1.851 47.243 1.00 57.26 91 ILE B N 1
ATOM 692 C CA . ILE A 1 93 ? 34.589 2.480 46.982 1.00 57.28 91 ILE B CA 1
ATOM 693 C C . ILE A 1 93 ? 34.788 2.603 45.482 1.00 57.79 91 ILE B C 1
ATOM 694 O O . ILE A 1 93 ? 34.706 1.618 44.784 1.00 56.80 91 ILE B O 1
ATOM 699 N N . ARG A 1 94 ? 35.027 3.830 45.012 1.00 57.98 92 ARG B N 1
ATOM 700 C CA . ARG A 1 94 ? 35.417 4.080 43.636 1.00 57.82 92 ARG B CA 1
ATOM 701 C C . ARG A 1 94 ? 36.912 3.851 43.518 1.00 56.99 92 ARG B C 1
ATOM 702 O O . ARG A 1 94 ? 37.672 4.523 44.179 1.00 56.21 92 ARG B O 1
ATOM 711 N N . HIS B 1 2 ? 37.738 30.090 67.445 1.00 64.02 0 HIS A N 1
ATOM 712 C CA . HIS B 1 2 ? 37.842 29.918 65.942 1.00 65.14 0 HIS A CA 1
ATOM 713 C C . HIS B 1 2 ? 39.245 29.912 65.326 1.00 65.76 0 HIS A C 1
ATOM 714 O O . HIS B 1 2 ? 40.095 30.749 65.609 1.00 65.59 0 HIS A O 1
ATOM 729 N N . PRO B 1 4 ? 42.135 30.354 62.299 1.00 64.92 2 PRO A N 1
ATOM 730 C CA . PRO 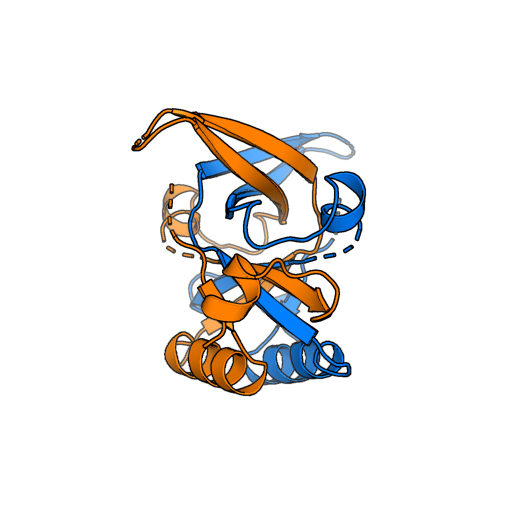B 1 4 ? 42.301 31.325 61.231 1.00 63.84 2 PRO A CA 1
ATOM 731 C C . PRO B 1 4 ? 41.943 30.645 59.908 1.00 63.27 2 PRO A C 1
ATOM 732 O O . PRO B 1 4 ? 41.698 29.426 59.879 1.00 62.93 2 PRO A O 1
ATOM 736 N N . ALA B 1 5 ? 41.899 31.414 58.823 1.00 62.79 3 ALA A N 1
ATOM 737 C CA . ALA B 1 5 ? 41.579 30.842 57.508 1.00 62.33 3 ALA A CA 1
ATOM 738 C C . ALA B 1 5 ? 42.800 30.173 56.887 1.00 61.37 3 ALA A C 1
ATOM 739 O O . ALA B 1 5 ? 43.903 30.729 56.961 1.00 61.12 3 ALA A O 1
ATOM 741 N N . TYR B 1 6 ? 42.584 28.998 56.278 1.00 60.50 4 TYR A N 1
ATOM 742 C CA . TYR B 1 6 ? 43.605 28.294 55.444 1.00 58.79 4 TYR A CA 1
ATOM 743 C C . TYR B 1 6 ? 43.224 28.321 53.966 1.00 56.75 4 TYR A C 1
ATOM 744 O O . TYR B 1 6 ? 42.175 27.822 53.561 1.00 55.98 4 TYR A O 1
ATOM 753 N N . VAL B 1 7 ? 44.059 28.990 53.188 1.00 54.44 5 VAL A N 1
ATOM 754 C CA . VAL B 1 7 ? 43.817 29.215 51.777 1.00 52.95 5 VAL A CA 1
ATOM 755 C C . VAL B 1 7 ? 45.054 28.713 51.034 1.00 52.30 5 VAL A C 1
ATOM 756 O O . VAL B 1 7 ? 46.169 29.149 51.302 1.00 51.96 5 VAL A O 1
ATOM 760 N N . PHE B 1 8 ? 44.824 27.769 50.123 1.00 51.51 6 PHE A N 1
ATOM 761 C CA . PHE B 1 8 ? 45.843 27.088 49.355 1.00 50.72 6 PHE A CA 1
ATOM 762 C C . PHE B 1 8 ? 45.648 27.323 47.866 1.00 50.35 6 PHE A C 1
ATOM 763 O O . PHE B 1 8 ? 44.525 27.237 47.370 1.00 49.64 6 PHE A O 1
ATOM 771 N N . SER B 1 9 ? 46.743 27.570 47.151 1.00 50.08 7 SER A N 1
ATOM 772 C CA . SER B 1 9 ? 46.765 27.419 45.704 1.00 51.16 7 SER A CA 1
ATOM 773 C C . SER B 1 9 ? 46.524 25.945 45.332 1.00 52.02 7 SER A C 1
ATOM 774 O O . SER B 1 9 ? 46.624 25.066 46.174 1.00 51.88 7 SER A O 1
ATOM 777 N N . LYS B 1 10 ? 46.241 25.676 44.065 1.00 53.26 8 LYS A N 1
ATOM 778 C CA . LYS B 1 10 ? 45.968 24.301 43.635 1.00 55.19 8 LYS A CA 1
ATOM 779 C C . LYS B 1 10 ? 47.081 23.312 43.980 1.00 54.46 8 LYS A C 1
ATOM 780 O O . LYS B 1 10 ? 46.813 22.230 44.509 1.00 54.03 8 LYS A O 1
ATOM 786 N N . GLU B 1 11 ? 48.315 23.711 43.703 1.00 54.59 9 GLU A N 1
ATOM 787 C CA . GLU B 1 11 ? 49.472 22.897 43.990 1.00 55.35 9 GLU A CA 1
ATOM 788 C C . GLU B 1 11 ? 49.761 22.658 45.463 1.00 54.49 9 GLU A C 1
ATOM 789 O O . GLU B 1 11 ? 50.036 21.525 45.843 1.00 55.00 9 GLU A O 1
ATOM 795 N N . SER B 1 12 ? 49.668 23.698 46.287 1.00 53.37 10 SER A N 1
ATOM 796 C CA . SER B 1 12 ? 49.790 23.544 47.738 1.00 52.19 10 SER A CA 1
ATOM 797 C C . SER B 1 12 ? 48.690 22.664 48.339 1.00 51.25 10 SER A C 1
ATOM 798 O O . SER B 1 12 ? 48.919 21.869 49.241 1.00 49.79 10 SER A O 1
ATOM 801 N N . PHE B 1 13 ? 47.477 22.852 47.843 1.00 51.06 11 PHE A N 1
ATOM 802 C CA . PHE B 1 13 ? 46.362 22.048 48.258 1.00 51.20 11 PHE A CA 1
ATOM 803 C C . PHE B 1 13 ? 46.558 20.553 47.977 1.00 51.48 11 PHE A C 1
ATOM 804 O O . PHE B 1 13 ? 46.323 19.710 48.866 1.00 51.29 11 PHE A O 1
ATOM 812 N N . LEU B 1 14 ? 46.979 20.238 46.750 1.00 51.23 12 LEU A N 1
ATOM 813 C CA . LEU B 1 14 ? 47.320 18.881 46.420 1.00 52.07 12 LEU A CA 1
ATOM 814 C C . LEU B 1 14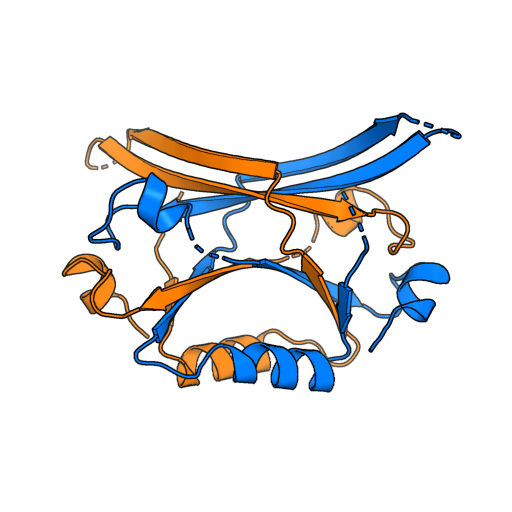 ? 48.460 18.327 47.292 1.00 52.34 12 LEU A C 1
ATOM 815 O O . LEU B 1 14 ? 48.352 17.202 47.789 1.00 51.92 12 LEU A O 1
ATOM 820 N N . LYS B 1 15 ? 49.525 19.098 47.506 1.00 52.16 13 LYS A N 1
ATOM 821 C CA . LYS B 1 15 ? 50.587 18.631 48.429 1.00 53.00 13 LYS A CA 1
ATOM 822 C C . LYS B 1 15 ? 50.055 18.384 49.845 1.00 53.41 13 LYS A C 1
ATOM 823 O O . LYS B 1 15 ? 50.351 17.361 50.465 1.00 52.96 13 LYS A O 1
ATOM 825 N N . PHE B 1 16 ? 49.206 19.282 50.320 1.00 54.69 14 PHE A N 1
ATOM 826 C CA . PHE B 1 16 ? 48.606 19.107 51.603 1.00 55.79 14 PHE A CA 1
ATOM 827 C C . PHE B 1 16 ? 47.836 17.809 51.723 1.00 56.22 14 PHE A C 1
ATOM 828 O O . PHE B 1 16 ? 48.078 17.051 52.638 1.00 55.30 14 PHE A O 1
ATOM 836 N N . LEU B 1 17 ? 46.893 17.551 50.827 1.00 57.29 15 LEU A N 1
ATOM 837 C CA . LEU B 1 17 ? 46.182 16.280 50.875 1.00 59.26 15 LEU A CA 1
ATOM 838 C C . LEU B 1 17 ? 47.047 15.013 50.740 1.00 59.98 15 LEU A C 1
ATOM 839 O O . LEU B 1 17 ? 46.727 13.971 51.280 1.00 60.70 15 LEU A O 1
ATOM 844 N N . GLU B 1 18 ? 48.121 15.088 49.997 1.00 60.70 16 GLU A N 1
ATOM 845 C CA . GLU B 1 18 ? 48.980 13.935 49.837 1.00 61.99 16 GLU A CA 1
ATOM 846 C C . GLU B 1 18 ? 49.482 13.456 51.186 1.00 62.42 16 GLU A C 1
ATOM 847 O O . GLU B 1 18 ? 49.617 12.256 51.424 1.00 62.45 16 GLU A O 1
ATOM 853 N N . GLY B 1 19 ? 49.758 14.412 52.057 1.00 62.87 17 GLY A N 1
ATOM 854 C CA . GLY B 1 19 ? 50.237 14.111 53.378 1.00 63.92 17 GLY A CA 1
ATOM 855 C C . GLY B 1 19 ? 49.236 13.354 54.230 1.00 64.85 17 GLY A C 1
ATOM 856 O O . GLY B 1 19 ? 49.595 12.884 55.304 1.00 65.54 17 GLY A O 1
ATOM 857 N N . HIS B 1 20 ? 47.999 13.223 53.762 1.00 65.05 18 HIS A N 1
ATOM 858 C CA . HIS B 1 20 ? 46.965 12.505 54.512 1.00 66.19 18 HIS A CA 1
ATOM 859 C C . HIS B 1 20 ? 46.657 11.140 53.904 1.00 66.54 18 HIS A C 1
ATOM 860 O O . HIS B 1 20 ? 45.983 10.308 54.511 1.00 66.94 18 HIS A O 1
ATOM 867 N N . LEU B 1 21 ? 47.126 10.923 52.686 1.00 66.91 19 LEU A N 1
ATOM 868 C CA . LEU B 1 21 ? 46.821 9.712 51.960 1.00 67.49 19 LEU A CA 1
ATOM 869 C C . LEU B 1 21 ? 47.899 8.653 52.188 1.00 68.08 19 LEU A C 1
ATOM 870 O O . LEU B 1 21 ? 48.249 7.858 51.314 1.00 67.70 19 LEU A O 1
ATOM 875 N N . GLU B 1 22 ? 48.412 8.639 53.412 1.00 69.55 20 GLU A N 1
ATOM 876 C CA . GLU B 1 22 ? 49.548 7.795 53.759 1.00 69.82 20 GLU A CA 1
ATOM 877 C C . GLU B 1 22 ? 49.167 6.324 53.962 1.00 69.94 20 GLU A C 1
ATOM 878 O O . GLU B 1 22 ? 49.860 5.433 53.438 1.00 70.30 20 GLU A O 1
ATOM 880 N N . ASP B 1 23 ? 48.084 6.064 54.710 1.00 69.39 21 ASP A N 1
ATOM 881 C CA . ASP B 1 23 ? 47.774 4.676 55.169 1.00 68.99 21 ASP A CA 1
ATOM 882 C C . ASP B 1 23 ? 46.764 3.906 54.249 1.00 68.06 21 ASP A C 1
ATOM 883 O O . ASP B 1 23 ? 46.643 4.229 53.042 1.00 68.44 21 ASP A O 1
ATOM 885 N N . ASP B 1 24 ? 46.092 2.879 54.801 1.00 66.20 22 ASP A N 1
ATOM 886 C CA . ASP B 1 24 ? 45.085 2.075 54.070 1.00 63.55 22 ASP A CA 1
ATOM 887 C C . ASP B 1 24 ? 43.761 2.846 54.184 1.00 61.66 22 ASP A C 1
ATOM 888 O O . ASP B 1 24 ? 42.784 2.430 54.820 1.00 61.00 22 ASP A O 1
ATOM 890 N N . VAL B 1 25 ? 43.767 4.017 53.573 1.00 59.63 23 VAL A N 1
ATOM 891 C CA . VAL B 1 25 ? 42.768 5.034 53.858 1.00 58.31 23 VAL A CA 1
ATOM 892 C C . VAL B 1 25 ? 41.919 5.244 52.616 1.00 56.63 23 VAL A C 1
ATOM 893 O O . VAL B 1 25 ? 42.449 5.279 51.512 1.00 56.76 23 VAL A O 1
ATOM 897 N N . VAL B 1 26 ? 40.610 5.329 52.793 1.00 54.43 24 VAL A N 1
ATOM 898 C CA . VAL B 1 26 ? 39.738 5.891 51.751 1.00 52.77 24 VAL A CA 1
ATOM 899 C C . VAL B 1 26 ? 39.261 7.333 52.115 1.00 52.08 24 VAL A C 1
ATOM 900 O O . VAL B 1 26 ? 39.541 7.821 53.193 1.00 51.67 24 VAL A O 1
ATOM 904 N N . VAL B 1 27 ? 38.591 8.024 51.196 1.00 51.95 25 VAL A N 1
ATOM 905 C CA . VAL B 1 27 ? 38.153 9.382 51.472 1.00 51.79 25 VAL A CA 1
ATOM 906 C C . VAL B 1 27 ? 36.671 9.359 51.237 1.00 52.47 25 VAL A C 1
ATOM 907 O O . VAL B 1 27 ? 36.231 9.050 50.115 1.00 52.54 25 VAL A O 1
ATOM 911 N N . VAL B 1 28 ? 35.905 9.658 52.287 1.00 51.61 26 VAL A N 1
ATOM 912 C CA . VAL B 1 28 ? 34.492 9.930 52.163 1.00 50.68 26 VAL A CA 1
ATOM 913 C C . VAL B 1 28 ? 34.253 11.403 51.765 1.00 51.67 26 VAL A C 1
ATOM 914 O O . VAL B 1 28 ? 34.735 12.339 52.412 1.00 51.98 26 VAL A O 1
ATOM 918 N N . VAL B 1 29 ? 33.552 11.615 50.654 1.00 51.61 27 VAL A N 1
ATOM 919 C CA . VAL B 1 29 ? 33.281 12.974 50.157 1.00 51.46 27 VAL A CA 1
ATOM 920 C C . VAL B 1 29 ? 31.789 13.251 50.150 1.00 52.51 27 VAL A C 1
ATOM 921 O O . VAL B 1 29 ? 31.003 12.377 49.703 1.00 52.74 27 VAL A O 1
ATOM 925 N N . SER B 1 30 ? 31.403 14.454 50.627 1.00 53.01 28 SER A N 1
ATOM 926 C CA . SER B 1 30 ? 30.006 14.856 50.651 1.00 52.08 28 SER A CA 1
ATOM 927 C C . SER B 1 30 ? 29.878 16.236 50.057 1.00 52.45 28 SER A C 1
ATOM 928 O O . SER B 1 30 ? 30.579 17.130 50.496 1.00 52.45 28 SER A O 1
ATOM 931 N N . SER B 1 31 ? 29.008 16.413 49.042 1.00 52.07 29 SER A N 1
ATOM 932 C CA . SER B 1 31 ? 28.537 17.767 48.681 1.00 52.22 29 SER A CA 1
ATOM 933 C C . SER B 1 31 ? 27.086 18.058 49.148 1.00 51.62 29 SER A C 1
ATOM 934 O O . SER B 1 31 ? 26.468 19.007 48.702 1.00 51.60 29 SER A O 1
ATOM 937 N N . ASP B 1 32 ? 26.559 17.218 50.037 1.00 51.40 30 ASP A N 1
ATOM 938 C CA . ASP B 1 32 ? 25.180 17.319 50.519 1.00 50.69 30 ASP A CA 1
ATOM 939 C C . ASP B 1 32 ? 25.199 18.331 51.668 1.00 50.62 30 ASP A C 1
ATOM 940 O O . ASP B 1 32 ? 25.313 17.963 52.827 1.00 49.22 30 ASP A O 1
ATOM 945 N N . VAL B 1 33 ? 25.144 19.607 51.305 1.00 51.18 31 VAL A N 1
ATOM 946 C CA . VAL B 1 33 ? 25.010 20.708 52.246 1.00 52.08 31 VAL A CA 1
ATOM 947 C C . VAL B 1 33 ? 23.603 20.835 52.761 1.00 52.94 31 VAL A C 1
ATOM 948 O O . VAL B 1 33 ? 22.705 21.156 52.037 1.00 54.54 31 VAL A O 1
ATOM 952 N N . THR B 1 34 ? 23.403 20.559 54.023 1.00 54.13 32 THR A N 1
ATOM 953 C CA . THR B 1 34 ? 22.075 20.604 54.610 1.00 55.49 32 THR A CA 1
ATOM 954 C C . THR B 1 34 ? 21.767 21.988 55.149 1.00 56.13 32 THR A C 1
ATOM 955 O O . THR B 1 34 ? 20.606 22.329 55.356 1.00 56.55 32 THR A O 1
ATOM 959 N N . ASP B 1 35 ? 22.817 22.768 55.411 1.00 56.61 33 ASP A N 1
ATOM 960 C CA . ASP B 1 35 ? 22.643 24.120 55.903 1.00 56.65 33 ASP A CA 1
ATOM 961 C C . ASP B 1 35 ? 23.860 25.001 55.603 1.00 55.78 33 ASP A C 1
ATOM 962 O O . ASP B 1 35 ? 25.019 24.562 55.692 1.00 55.57 33 ASP A O 1
ATOM 967 N N . PHE B 1 36 ? 23.580 26.217 55.140 1.00 55.10 34 PHE A N 1
ATOM 968 C CA . PHE B 1 36 ? 24.627 27.194 54.867 1.00 55.13 34 PHE A CA 1
ATOM 969 C C . PHE B 1 36 ? 24.177 28.599 55.256 1.00 55.78 34 PHE A C 1
ATOM 970 O O . PHE B 1 36 ? 23.150 29.057 54.816 1.00 56.07 34 PHE A O 1
ATOM 978 N N . CYS B 1 37 ? 24.975 29.282 56.070 1.00 56.88 35 CYS A N 1
ATOM 979 C CA . CYS B 1 37 ? 24.718 30.676 56.412 1.00 58.31 35 CYS A CA 1
ATOM 980 C C . CYS B 1 37 ? 25.987 31.416 56.877 1.00 58.00 35 CYS A C 1
ATOM 981 O O . CYS B 1 37 ? 26.994 30.776 57.190 1.00 57.47 35 CYS A O 1
ATOM 984 N N . LYS B 1 38 ? 25.898 32.760 56.901 1.00 58.18 36 LYS A N 1
ATOM 985 C CA . LYS B 1 38 ? 26.837 33.672 57.568 1.00 58.08 36 LYS A CA 1
ATOM 986 C C . LYS B 1 38 ? 26.225 34.111 58.868 1.00 57.58 36 LYS A C 1
ATOM 987 O O . LYS B 1 38 ? 25.036 34.411 58.916 1.00 57.48 36 LYS A O 1
ATOM 993 N N . LYS B 1 39 ? 27.052 34.167 59.908 1.00 56.69 37 LYS A N 1
ATOM 994 C CA . LYS B 1 39 ? 26.632 34.509 61.241 1.00 57.30 37 LYS A CA 1
ATOM 995 C C . LYS B 1 39 ? 27.730 35.381 61.865 1.00 55.41 37 LYS A C 1
ATOM 996 O O . LYS B 1 39 ? 28.902 35.190 61.580 1.00 55.21 37 LYS A O 1
ATOM 1002 N N . LEU B 1 40 ? 27.351 36.364 62.665 1.00 54.19 38 LEU A N 1
ATOM 1003 C CA . LEU B 1 40 ? 28.307 37.248 63.314 1.00 53.75 38 LEU A CA 1
ATOM 1004 C C . LEU B 1 40 ? 28.818 36.606 64.576 1.00 53.64 38 LEU A C 1
ATOM 1005 O O . LEU B 1 40 ? 28.046 36.036 65.307 1.00 53.09 38 LEU A O 1
ATOM 1010 N N . SER B 1 41 ? 30.104 36.736 64.853 1.00 54.43 39 SER A N 1
ATOM 1011 C CA . SER B 1 41 ? 30.638 36.346 66.153 1.00 55.78 39 SER A CA 1
ATOM 1012 C C . SER B 1 41 ? 31.173 37.567 66.863 1.00 56.31 39 SER A C 1
ATOM 1013 O O . SER B 1 41 ? 31.839 38.418 66.270 1.00 56.98 39 SER A O 1
ATOM 1016 N N . GLU B 1 42 ? 30.859 37.673 68.138 1.00 56.95 40 GLU A N 1
ATOM 1017 C CA . GLU B 1 42 ? 31.277 38.830 68.908 1.00 58.00 40 GLU A CA 1
ATOM 1018 C C . GLU B 1 42 ? 32.341 38.487 69.963 1.00 58.62 40 GLU A C 1
ATOM 1019 O O . GLU B 1 42 ? 32.333 37.397 70.545 1.00 57.49 40 GLU A O 1
ATOM 1025 N N . SER B 1 43 ? 33.244 39.443 70.182 1.00 60.34 41 SER A N 1
ATOM 1026 C CA . SER B 1 43 ? 34.237 39.385 71.247 1.00 62.60 41 SER A CA 1
ATOM 1027 C C . SER B 1 43 ? 34.470 40.784 71.779 1.00 64.72 41 SER A C 1
ATOM 1028 O O . SER B 1 43 ? 33.902 41.757 71.279 1.00 64.90 41 SER A O 1
ATOM 1039 N N . VAL B 1 45 ? 36.833 42.796 71.351 1.00 68.17 43 VAL A N 1
ATOM 1040 C CA . VAL B 1 45 ? 37.360 43.720 70.328 1.00 67.62 43 VAL A CA 1
ATOM 1041 C C . VAL B 1 45 ? 36.520 43.825 69.019 1.00 67.11 43 VAL A C 1
ATOM 1042 O O . VAL B 1 45 ? 37.081 44.100 67.944 1.00 67.36 43 VAL A O 1
ATOM 1044 N N . GLY B 1 46 ? 35.202 43.602 69.111 1.00 65.91 44 GLY A N 1
ATOM 1045 C CA . GLY B 1 46 ? 34.277 43.830 67.989 1.00 64.78 44 GLY A CA 1
ATOM 1046 C C . GLY B 1 46 ? 33.720 42.592 67.290 1.00 64.06 44 GLY A C 1
ATOM 1047 O O . GLY B 1 46 ? 33.953 41.460 67.715 1.00 64.72 44 GLY A O 1
ATOM 1048 N N . GLU B 1 47 ? 32.995 42.788 66.194 1.00 62.84 45 GLU A N 1
ATOM 1049 C CA . GLU B 1 47 ? 32.352 41.659 65.526 1.00 61.46 45 GLU A CA 1
ATOM 1050 C C . GLU B 1 47 ? 33.045 41.180 64.254 1.00 60.23 45 GLU A C 1
ATOM 1051 O O . GLU B 1 47 ? 33.627 41.968 63.544 1.00 59.69 45 GLU A O 1
ATOM 1057 N N . LYS B 1 48 ? 32.947 39.874 63.998 1.00 58.73 46 LYS A N 1
ATOM 1058 C CA . LYS B 1 48 ? 33.569 39.190 62.881 1.00 57.18 46 LYS A CA 1
ATOM 1059 C C . LYS B 1 48 ? 32.499 38.250 62.278 1.00 56.64 46 LYS A C 1
ATOM 1060 O O . LYS B 1 48 ? 31.738 37.581 63.012 1.00 56.58 46 LYS A O 1
ATOM 1066 N N . GLU B 1 49 ? 32.403 38.201 60.960 1.00 55.29 47 GLU A N 1
ATOM 1067 C CA . GLU B 1 49 ? 31.517 37.229 60.316 1.00 55.52 47 GLU A CA 1
ATOM 1068 C C . GLU B 1 49 ? 32.192 35.919 59.976 1.00 53.39 47 GLU A C 1
ATOM 1069 O O . GLU B 1 49 ? 33.274 35.916 59.440 1.00 52.49 47 GLU A O 1
ATOM 1075 N N . TYR B 1 50 ? 31.516 34.824 60.310 1.00 52.65 48 TYR A N 1
ATOM 1076 C CA . TYR B 1 50 ? 31.869 33.456 59.919 1.00 52.49 48 TYR A CA 1
ATOM 1077 C C . TYR B 1 50 ? 30.818 32.817 58.981 1.00 52.50 48 TYR A C 1
ATOM 1078 O O . TYR B 1 50 ? 29.620 33.041 59.146 1.00 52.69 48 TYR A O 1
ATOM 1087 N N . CYS B 1 51 ? 31.263 32.063 57.975 1.00 52.61 49 CYS A N 1
ATOM 1088 C CA . CYS B 1 51 ? 30.372 31.113 57.271 1.00 53.39 49 CYS A CA 1
ATOM 1089 C C . CYS B 1 51 ? 30.304 29.756 57.998 1.00 52.34 49 CYS A C 1
ATOM 1090 O O . CYS B 1 51 ? 31.269 29.306 58.593 1.00 52.99 49 CYS A O 1
ATOM 1093 N N . PHE B 1 52 ? 29.154 29.123 57.943 1.00 51.06 50 PHE A N 1
ATOM 1094 C CA . PHE B 1 52 ? 28.961 27.850 58.571 1.00 50.88 50 PHE A CA 1
ATOM 1095 C C . PHE B 1 52 ? 28.326 26.959 57.505 1.00 51.40 50 PHE A C 1
ATOM 1096 O O . PHE B 1 52 ? 27.356 27.367 56.852 1.00 51.13 50 PHE A O 1
ATOM 1104 N N . ALA B 1 53 ? 28.919 25.779 57.302 1.00 50.11 51 ALA A N 1
ATOM 1105 C CA . ALA B 1 53 ? 28.509 24.871 56.260 1.00 49.34 51 ALA A CA 1
ATOM 1106 C C . ALA B 1 53 ? 28.336 23.526 56.910 1.00 49.40 51 ALA A C 1
ATOM 1107 O O . ALA B 1 53 ? 29.276 22.998 57.484 1.00 49.81 51 ALA A O 1
ATOM 1109 N N . GLU B 1 54 ? 27.127 22.979 56.859 1.00 49.49 52 GLU A N 1
ATOM 1110 C CA . GLU B 1 54 ? 26.853 21.664 57.424 1.00 49.41 52 GLU A CA 1
ATOM 1111 C C . GLU B 1 54 ? 26.651 20.644 56.317 1.00 49.13 52 GLU A C 1
ATOM 1112 O O . GLU B 1 54 ? 25.869 20.878 55.395 1.00 48.87 52 GLU A O 1
ATOM 1118 N N . PHE B 1 55 ? 27.368 19.532 56.422 1.00 48.88 53 PHE A N 1
ATOM 1119 C CA . PHE B 1 55 ? 27.317 18.438 55.441 1.00 49.74 53 PHE A CA 1
ATOM 1120 C C . PHE B 1 55 ? 26.835 17.153 56.118 1.00 50.12 53 PHE A C 1
ATOM 1121 O O . PHE B 1 55 ? 27.157 16.889 57.288 1.00 51.51 53 PHE A O 1
ATOM 1129 N N . ALA B 1 56 ? 26.037 16.401 55.369 1.00 49.36 54 ALA A N 1
ATOM 1130 C CA . ALA B 1 56 ? 25.501 15.122 55.738 1.00 49.67 54 ALA A CA 1
ATOM 1131 C C . ALA B 1 56 ? 26.236 14.049 54.951 1.00 50.30 54 ALA A C 1
ATOM 1132 O O . ALA B 1 56 ? 26.592 14.257 53.801 1.00 49.75 54 ALA A O 1
ATOM 1134 N N . PHE B 1 57 ? 26.484 12.908 55.574 1.00 51.21 55 PHE A N 1
ATOM 1135 C CA . PHE B 1 57 ? 26.935 11.716 54.844 1.00 52.00 55 PHE A CA 1
ATOM 1136 C C . PHE B 1 57 ? 26.440 10.457 55.512 1.00 52.39 55 PHE A C 1
ATOM 1137 O O . PHE B 1 57 ? 26.271 10.445 56.740 1.00 52.96 55 PHE A O 1
ATOM 1145 N N . PRO B 1 58 ? 26.158 9.409 54.708 1.00 52.30 56 PRO A N 1
ATOM 1146 C CA . PRO B 1 58 ? 25.439 8.293 55.309 1.00 52.59 56 PRO A CA 1
ATOM 1147 C C . PRO B 1 58 ? 26.307 7.604 56.316 1.00 52.35 56 PRO A C 1
ATOM 1148 O O . PRO B 1 58 ? 27.499 7.460 56.098 1.00 51.99 56 PRO A O 1
ATOM 1152 N N . ALA B 1 59 ? 25.699 7.235 57.434 1.00 52.88 57 ALA A N 1
ATOM 1153 C CA . ALA B 1 59 ? 26.368 6.474 58.488 1.00 53.22 57 ALA A CA 1
ATOM 1154 C C . ALA B 1 59 ? 26.558 4.991 58.142 1.00 53.55 57 ALA A C 1
ATOM 1155 O O . ALA B 1 59 ? 27.505 4.370 58.627 1.00 53.73 57 ALA A O 1
ATOM 1157 N N . ASP B 1 60 ? 25.677 4.408 57.327 1.00 53.76 58 ASP A N 1
ATOM 1158 C CA . ASP B 1 60 ? 25.763 2.958 57.122 1.00 54.58 58 ASP A CA 1
ATOM 1159 C C . ASP B 1 60 ? 26.983 2.451 56.355 1.00 54.12 58 ASP A C 1
ATOM 1160 O O . ASP B 1 60 ? 27.144 1.254 56.186 1.00 54.32 58 ASP A O 1
ATOM 1165 N N . ILE B 1 61 ? 27.857 3.357 55.924 1.00 54.33 59 ILE A N 1
ATOM 1166 C CA . ILE B 1 61 ? 29.105 2.955 55.268 1.00 53.93 59 ILE A CA 1
ATOM 1167 C C . ILE B 1 61 ? 30.206 2.677 56.316 1.00 54.85 59 ILE A C 1
ATOM 1168 O O . ILE B 1 61 ? 31.254 2.073 56.021 1.00 54.56 59 ILE A O 1
ATOM 1173 N N . PHE B 1 62 ? 29.937 3.098 57.545 1.00 55.15 60 PHE A N 1
ATOM 1174 C CA . PHE B 1 62 ? 30.910 2.968 58.611 1.00 56.14 60 PHE A CA 1
ATOM 1175 C C . PHE B 1 62 ? 30.659 1.758 59.481 1.00 57.06 60 PHE A C 1
ATOM 1176 O O . PHE B 1 62 ? 29.517 1.351 59.698 1.00 56.90 60 PHE A O 1
ATOM 1184 N N . ASP B 1 63 ? 31.746 1.194 59.985 1.00 58.34 61 ASP A N 1
ATOM 1185 C CA . ASP B 1 63 ? 31.694 0.162 61.004 1.00 59.33 61 ASP A CA 1
ATOM 1186 C C . ASP B 1 63 ? 32.333 0.848 62.193 1.00 59.37 61 ASP A C 1
ATOM 1187 O O . ASP B 1 63 ? 33.468 0.551 62.565 1.00 59.63 61 ASP A O 1
ATOM 1192 N N . ALA B 1 64 ? 31.594 1.781 62.780 1.00 59.84 62 ALA A N 1
ATOM 1193 C CA . ALA B 1 64 ? 32.154 2.694 63.764 1.00 60.53 62 ALA A CA 1
ATOM 1194 C C . ALA B 1 64 ? 31.031 3.434 64.484 1.00 60.94 62 ALA A C 1
ATOM 1195 O O . ALA B 1 64 ? 30.048 3.804 63.845 1.00 61.30 62 ALA A O 1
ATOM 1197 N N . ASP B 1 65 ? 31.170 3.686 65.786 1.00 61.36 63 ASP A N 1
ATOM 1198 C CA . ASP B 1 65 ? 30.171 4.503 66.461 1.00 62.42 63 ASP A CA 1
ATOM 1199 C C . ASP B 1 65 ? 30.351 6.006 66.188 1.00 62.46 63 ASP A C 1
ATOM 1200 O O . ASP B 1 65 ? 31.232 6.407 65.425 1.00 63.03 63 ASP A O 1
ATOM 1205 N N . GLU B 1 66 ? 29.481 6.822 66.765 1.00 62.55 64 GLU A N 1
ATOM 1206 C CA . GLU B 1 66 ? 29.454 8.273 66.507 1.00 63.13 64 GLU A CA 1
ATOM 1207 C C . GLU B 1 66 ? 30.745 9.003 66.941 1.00 62.48 64 GLU A C 1
ATOM 1208 O O . GLU B 1 66 ? 31.213 9.919 66.242 1.00 62.25 64 GLU A O 1
ATOM 1214 N N . ASP B 1 67 ? 31.308 8.588 68.080 1.00 61.59 65 ASP A N 1
ATOM 1215 C CA . ASP B 1 67 ? 32.529 9.169 68.627 1.00 61.05 65 ASP A CA 1
ATOM 1216 C C . ASP B 1 67 ? 33.749 8.834 67.769 1.00 60.49 65 ASP A C 1
ATOM 1217 O O . ASP B 1 67 ? 34.638 9.672 67.596 1.00 60.35 65 ASP A O 1
ATOM 1222 N N . GLU B 1 68 ? 33.780 7.619 67.224 1.00 59.51 66 GLU A N 1
ATOM 1223 C CA . GLU B 1 68 ? 34.817 7.244 66.261 1.00 59.01 66 GLU A CA 1
ATOM 1224 C C . GLU B 1 68 ? 34.765 8.032 64.938 1.00 57.95 66 GLU A C 1
ATOM 1225 O O . GLU B 1 68 ? 35.792 8.475 64.452 1.00 57.47 66 GLU A O 1
ATOM 1231 N N . ILE B 1 69 ? 33.588 8.193 64.352 1.00 56.87 67 ILE A N 1
ATOM 1232 C CA . ILE B 1 69 ? 33.467 9.078 63.200 1.00 56.64 67 ILE A CA 1
ATOM 1233 C C . ILE B 1 69 ? 33.854 10.538 63.598 1.00 57.08 67 ILE A C 1
ATOM 1234 O O . ILE B 1 69 ? 34.561 11.217 62.837 1.00 56.83 67 ILE A O 1
ATOM 1239 N N . ASP B 1 70 ? 33.435 10.987 64.792 1.00 57.68 68 ASP A N 1
ATOM 1240 C CA . ASP B 1 70 ? 33.797 12.317 65.362 1.00 58.38 68 ASP A CA 1
ATOM 1241 C C . ASP B 1 70 ? 35.305 12.498 65.300 1.00 59.10 68 ASP A C 1
ATOM 1242 O O . ASP B 1 70 ? 35.738 13.513 64.793 1.00 59.22 68 ASP A O 1
ATOM 1247 N N . GLU B 1 71 ? 36.072 11.494 65.762 1.00 59.34 69 GLU A N 1
ATOM 1248 C CA . GLU B 1 71 ? 37.549 11.499 65.812 1.00 61.04 69 GLU A CA 1
ATOM 1249 C C . GLU B 1 71 ? 38.336 11.457 64.474 1.00 61.20 69 GLU A C 1
ATOM 1250 O O . GLU B 1 71 ? 39.511 11.805 64.433 1.00 61.10 69 GLU A O 1
ATOM 1272 N N . LYS B 1 74 ? 38.830 15.349 59.129 1.00 55.68 72 LYS A N 1
ATOM 1273 C CA . LYS B 1 74 ? 37.855 15.842 58.204 1.00 53.34 72 LYS A CA 1
ATOM 1274 C C . LYS B 1 74 ? 38.013 17.336 57.974 1.00 52.36 72 LYS A C 1
ATOM 1275 O O . LYS B 1 74 ? 38.540 18.062 58.829 1.00 51.57 72 LYS A O 1
ATOM 1281 N N . TYR B 1 75 ? 37.544 17.779 56.807 1.00 51.53 73 TYR A N 1
ATOM 1282 C CA . TYR B 1 75 ? 37.717 19.152 56.326 1.00 50.35 73 TYR A CA 1
ATOM 1283 C C . TYR B 1 75 ? 36.585 19.530 55.451 1.00 50.74 73 TYR A C 1
ATOM 1284 O O . TYR B 1 75 ? 36.031 18.698 54.693 1.00 50.95 73 TYR A O 1
ATOM 1293 N N . ALA B 1 76 ? 36.229 20.791 55.523 1.00 50.02 74 ALA A N 1
ATOM 1294 C CA . ALA B 1 76 ? 35.363 21.303 54.484 1.00 50.21 74 ALA A CA 1
ATOM 1295 C C . ALA B 1 76 ? 36.344 21.950 53.532 1.00 49.33 74 ALA A C 1
ATOM 1296 O O . ALA B 1 76 ? 37.338 22.500 53.972 1.00 50.33 74 ALA A O 1
ATOM 1298 N N . ILE B 1 77 ? 36.094 21.850 52.246 1.00 48.43 75 ILE A N 1
ATOM 1299 C CA . ILE B 1 77 ? 36.932 22.538 51.295 1.00 48.73 75 ILE A CA 1
ATOM 1300 C C . ILE B 1 77 ? 36.022 23.396 50.421 1.00 48.52 75 ILE A C 1
ATOM 1301 O O . ILE B 1 77 ? 34.960 22.968 50.088 1.00 50.06 75 ILE A O 1
ATOM 1306 N N . VAL B 1 78 ? 36.424 24.597 50.032 1.00 49.41 76 VAL A N 1
ATOM 1307 C CA . VAL B 1 78 ? 35.606 25.394 49.110 1.00 48.97 76 VAL A CA 1
ATOM 1308 C C . VAL B 1 78 ? 36.464 25.834 47.947 1.00 50.00 76 VAL A C 1
ATOM 1309 O O . VAL B 1 78 ? 37.580 26.289 48.154 1.00 50.28 76 VAL A O 1
ATOM 1313 N N . PHE B 1 79 ? 35.940 25.707 46.727 1.00 50.77 77 PHE A N 1
ATOM 1314 C CA . PHE B 1 79 ? 36.626 26.171 45.512 1.00 51.80 77 PHE A CA 1
ATOM 1315 C C . PHE B 1 79 ? 36.140 27.562 45.166 1.00 51.63 77 PHE A C 1
ATOM 1316 O O . PHE B 1 79 ? 34.952 27.750 44.875 1.00 51.22 77 PHE A O 1
ATOM 1324 N N . VAL B 1 80 ? 37.081 28.512 45.199 1.00 51.93 78 VAL A N 1
ATOM 1325 C CA . VAL B 1 80 ? 36.834 2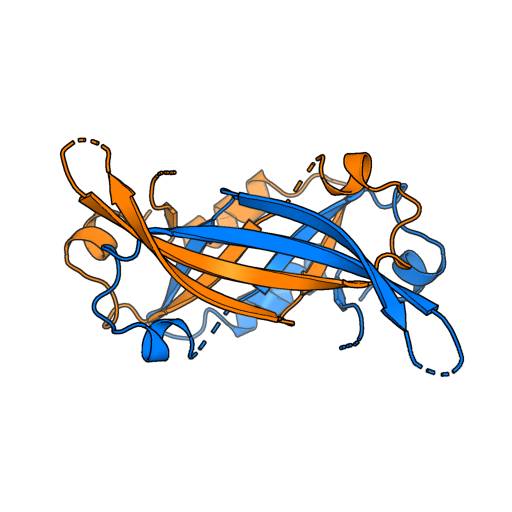9.926 44.994 1.00 52.28 78 VAL A CA 1
ATOM 1326 C C . VAL B 1 80 ? 37.688 30.506 43.858 1.00 52.82 78 VAL A C 1
ATOM 1327 O O . VAL B 1 80 ? 38.923 30.406 43.870 1.00 52.33 78 VAL A O 1
ATOM 1331 N N . GLU B 1 81 ? 37.008 31.121 42.896 1.00 53.37 79 GLU A N 1
ATOM 1332 C CA . GLU B 1 81 ? 37.628 31.986 41.917 1.00 54.56 79 GLU A CA 1
ATOM 1333 C C . GLU B 1 81 ? 38.527 32.982 42.632 1.00 54.89 79 GLU A C 1
ATOM 1334 O O . GLU B 1 81 ? 38.101 33.608 43.612 1.00 56.03 79 GLU A O 1
ATOM 1340 N N . LYS B 1 82 ? 39.769 33.110 42.183 1.00 55.21 80 LYS A N 1
ATOM 1341 C CA . LYS B 1 82 ? 40.643 34.191 42.640 1.00 56.34 80 LYS A CA 1
ATOM 1342 C C . LYS B 1 82 ? 39.957 35.568 42.629 1.00 56.62 80 LYS A C 1
ATOM 1343 O O . LYS B 1 82 ? 40.170 36.369 43.574 1.00 57.71 80 LYS A O 1
ATOM 1346 N N . GLU B 1 83 ? 39.142 35.860 41.586 1.00 56.76 81 GLU A N 1
ATOM 1347 C CA . GLU B 1 83 ? 38.482 37.185 41.549 1.00 56.50 81 GLU A CA 1
ATOM 1348 C C . GLU B 1 83 ? 37.354 37.293 42.550 1.00 56.85 81 GLU A C 1
ATOM 1349 O O . GLU B 1 83 ? 36.599 38.248 42.519 1.00 57.34 81 GLU A O 1
ATOM 1351 N N . LYS B 1 84 ? 37.229 36.324 43.448 1.00 56.52 82 LYS A N 1
ATOM 1352 C CA . LYS B 1 84 ? 36.157 36.373 44.406 1.00 56.31 82 LYS A CA 1
ATOM 1353 C C . LYS B 1 84 ? 36.681 36.469 45.848 1.00 55.79 82 LYS A C 1
ATOM 1354 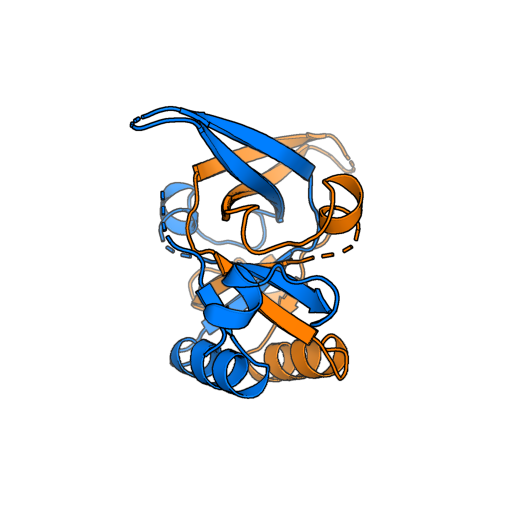O O . LYS B 1 84 ? 35.894 36.489 46.804 1.00 55.16 82 LYS A O 1
ATOM 1358 N N . LEU B 1 85 ? 38.015 36.548 45.978 1.00 55.06 83 LEU A N 1
ATOM 1359 C CA . LEU B 1 85 ? 38.695 36.677 47.277 1.00 54.02 83 LEU A CA 1
ATOM 1360 C C . LEU B 1 85 ? 38.720 38.127 47.701 1.00 53.55 83 LEU A C 1
ATOM 1361 O O . LEU B 1 85 ? 38.648 39.003 46.857 1.00 53.17 83 LEU A O 1
ATOM 1366 N N . SER B 1 86 ? 38.794 38.384 49.007 1.00 53.63 84 SER A N 1
ATOM 1367 C CA . SER B 1 86 ? 39.009 39.751 49.500 1.00 53.24 84 SER A CA 1
ATOM 1368 C C . SER B 1 86 ? 40.516 40.021 49.359 1.00 53.88 84 SER A C 1
ATOM 1369 O O . SER B 1 86 ? 41.259 39.146 48.887 1.00 53.94 84 SER A O 1
ATOM 1372 N N . GLU B 1 87 ? 40.982 41.197 49.765 1.00 54.34 85 GLU A N 1
ATOM 1373 C CA . GLU B 1 87 ? 42.416 41.445 49.715 1.00 55.39 85 GLU A CA 1
ATOM 1374 C C . GLU B 1 87 ? 43.131 40.603 50.770 1.00 55.78 85 GLU A C 1
ATOM 1375 O O . GLU B 1 87 ? 44.239 40.112 50.531 1.00 56.35 85 GLU A O 1
ATOM 1377 N N . ALA B 1 88 ? 42.487 40.410 51.919 1.00 56.43 86 ALA A N 1
ATOM 1378 C CA . ALA B 1 88 ? 43.035 39.533 52.973 1.00 56.76 86 ALA A CA 1
ATOM 1379 C C . ALA B 1 88 ? 43.082 38.047 52.567 1.00 56.34 86 ALA A C 1
ATOM 1380 O O . ALA B 1 88 ? 44.055 37.349 52.861 1.00 56.23 86 ALA A O 1
ATOM 1382 N N . GLY B 1 89 ? 42.036 37.581 51.893 1.00 56.25 87 GLY A N 1
ATOM 1383 C CA . GLY B 1 89 ? 42.001 36.209 51.333 1.00 56.92 87 GLY A CA 1
ATOM 1384 C C . GLY B 1 89 ? 43.116 35.946 50.327 1.00 56.94 87 GLY A C 1
ATOM 1385 O O . GLY B 1 89 ? 43.849 34.964 50.434 1.00 56.46 87 GLY A O 1
ATOM 1386 N N . ARG B 1 90 ? 43.259 36.844 49.360 1.00 57.68 88 ARG A N 1
ATOM 1387 C CA . ARG B 1 90 ? 44.439 36.832 48.476 1.00 58.77 88 ARG A CA 1
ATOM 1388 C C . ARG B 1 90 ? 45.767 36.814 49.245 1.00 58.59 88 ARG A C 1
ATOM 1389 O O . ARG B 1 90 ? 46.672 36.059 48.908 1.00 58.41 88 ARG A O 1
ATOM 1397 N N . ASN B 1 91 ? 45.841 37.632 50.296 1.00 58.65 89 ASN A N 1
ATOM 1398 C CA . ASN B 1 91 ? 46.993 37.704 51.186 1.00 58.67 89 ASN A CA 1
ATOM 1399 C C . ASN B 1 91 ? 47.424 36.380 51.774 1.00 58.49 89 ASN A C 1
ATOM 1400 O O . ASN B 1 91 ? 48.607 36.105 51.893 1.00 58.35 89 ASN A O 1
ATOM 1405 N N . ALA B 1 92 ? 46.436 35.586 52.165 1.00 58.51 90 ALA A N 1
ATOM 1406 C CA . ALA B 1 92 ? 46.646 34.354 52.887 1.00 58.60 90 ALA A CA 1
ATOM 1407 C C . ALA B 1 92 ? 46.924 33.108 52.006 1.00 58.59 90 ALA A C 1
ATOM 1408 O O . ALA B 1 92 ? 47.103 32.016 52.560 1.00 58.80 90 ALA A O 1
ATOM 1410 N N . ILE B 1 93 ? 46.966 33.248 50.670 1.00 57.97 91 ILE A N 1
ATOM 1411 C CA . ILE B 1 93 ? 47.200 32.082 49.799 1.00 57.63 91 ILE A CA 1
ATOM 1412 C C . ILE B 1 93 ? 48.539 31.456 50.174 1.00 58.29 91 ILE A C 1
ATOM 1413 O O . ILE B 1 93 ? 49.463 32.183 50.545 1.00 58.92 91 ILE A O 1
ATOM 1418 N N . ARG B 1 94 ? 48.645 30.127 50.097 1.00 58.73 92 ARG A N 1
ATOM 1419 C CA . ARG B 1 94 ? 49.938 29.416 50.251 1.00 58.81 92 ARG A CA 1
ATOM 1420 C C . ARG B 1 94 ? 50.310 28.723 48.944 1.00 59.22 92 ARG A C 1
ATOM 1421 O O . ARG B 1 94 ? 49.449 27.986 48.458 1.00 58.53 92 ARG A O 1
#

Solvent-accessible surface area: 9371 Å² total

CATH classification: 3.30.1970.10